Protein AF-0000000084927238 (afdb_homodimer)

Nearest PDB structures (foldseek):
  3ipf-assembly3_B  TM=9.335E-01  e=1.181E-04  Desulfitobacterium hafniense Y51
  3ipf-assembly2_A  TM=9.367E-01  e=1.817E-04  Desulfitobacterium hafniense Y51
  2ks0-assembly1_B  TM=7.710E-01  e=2.410E-03  Desulfitobacterium hafniense Y51
  5kec-assembly3_A  TM=3.522E-01  e=3.658E+00  Klebsiella pneumoniae
  5ked-assembly1_D  TM=3.692E-01  e=6.982E+00  Klebsiella pneumoniae

Sequence (182 aa):
MDERKNLKSKIHSVLIENREKITINGVDDVESFDENNIILIVNNELLIIKGFDLRINKINTETGEVFIEGQIYSLEYGESPKKGLFSRLFKMDERKNLKSKIHSVLIENREKITINGVDDVESFDENNIILIVNNELLIIKGFDLRINKINTETGEVFIEGQIYSLEYGESPKKGLFSRLFK

Solvent-accessible surface area (backbone atoms only — not comparable to full-atom values): 9635 Å² total; per-residue (Å²): 130,84,72,70,72,72,74,67,75,59,68,39,32,38,38,34,44,69,46,38,34,37,41,35,36,23,41,74,43,78,74,48,72,48,44,45,40,37,33,31,27,40,86,78,21,35,36,38,38,31,37,43,66,37,41,79,75,46,72,38,80,89,70,16,34,38,34,33,38,30,43,58,38,33,39,37,59,40,74,41,77,64,80,59,72,64,68,62,68,82,102,131,84,73,69,70,70,71,67,76,58,68,39,33,38,37,34,44,69,46,37,34,36,39,35,36,21,40,74,45,78,74,49,73,47,44,45,40,37,33,32,26,40,87,78,20,34,36,38,39,32,37,42,66,39,42,78,74,46,73,40,81,89,68,14,34,38,34,35,37,30,43,59,36,32,40,34,60,42,76,43,76,65,79,58,70,64,68,62,66,80,102

pLDDT: mean 84.02, std 20.61, range [34.38, 98.44]

Structure (mmCIF, N/CA/C/O backbone):
data_AF-0000000084927238-model_v1
#
loop_
_entity.id
_entity.type
_entity.pdbx_description
1 polymer 'YabP family protein'
#
loop_
_atom_site.group_PDB
_atom_site.id
_atom_site.type_symbol
_atom_site.label_atom_id
_atom_site.label_alt_id
_atom_site.label_comp_id
_atom_site.label_asym_id
_atom_site.label_entity_id
_atom_site.label_seq_id
_atom_site.pdbx_PDB_ins_code
_atom_site.Cartn_x
_atom_site.Cartn_y
_atom_site.Cartn_z
_atom_site.occupancy
_atom_site.B_iso_or_equiv
_atom_site.auth_seq_id
_atom_site.auth_comp_id
_atom_site.auth_asym_id
_atom_site.auth_atom_id
_atom_site.pdbx_PDB_model_num
ATOM 1 N N . MET A 1 1 ? 17.484 28.359 25.906 1 34.94 1 MET A N 1
ATOM 2 C CA . MET A 1 1 ? 16.859 27.047 26.078 1 34.94 1 MET A CA 1
ATOM 3 C C . MET A 1 1 ? 16.562 26.422 24.719 1 34.94 1 MET A C 1
ATOM 5 O O . MET A 1 1 ? 15.82 26.984 23.906 1 34.94 1 MET A O 1
ATOM 9 N N . ASP A 1 2 ? 17.609 25.891 24.031 1 37.03 2 ASP A N 1
ATOM 10 C CA . ASP A 1 2 ? 17.656 25.203 22.75 1 37.03 2 ASP A CA 1
ATOM 11 C C . ASP A 1 2 ? 16.594 24.109 22.672 1 37.03 2 ASP A C 1
ATOM 13 O O . ASP A 1 2 ? 16.688 23.109 23.375 1 37.03 2 ASP A O 1
ATOM 17 N N . GLU A 1 3 ? 15.297 24.422 22.797 1 34.38 3 GLU A N 1
ATOM 18 C CA . GLU A 1 3 ? 14.25 23.438 22.516 1 34.38 3 GLU A CA 1
ATOM 19 C C . GLU A 1 3 ? 14.547 22.656 21.25 1 34.38 3 GLU A C 1
ATOM 21 O O . GLU A 1 3 ? 14.375 23.156 20.141 1 34.38 3 GLU A O 1
ATOM 26 N N . ARG A 1 4 ? 15.719 22.094 21.094 1 39.66 4 ARG A N 1
ATOM 27 C CA . ARG A 1 4 ? 15.812 21.016 20.109 1 39.66 4 ARG A CA 1
ATOM 28 C C . ARG A 1 4 ? 14.578 20.125 20.141 1 39.66 4 ARG A C 1
ATOM 30 O O . ARG A 1 4 ? 14.445 19.281 21.016 1 39.66 4 ARG A O 1
ATOM 37 N N . LYS A 1 5 ? 13.328 20.75 19.953 1 40.16 5 LYS A N 1
ATOM 38 C CA . LYS A 1 5 ? 12.18 19.891 19.703 1 40.16 5 LYS A CA 1
ATOM 39 C C . LYS A 1 5 ? 12.609 18.594 19 1 40.16 5 LYS A C 1
ATOM 41 O O . LYS A 1 5 ? 13.109 18.625 17.875 1 40.16 5 LYS A O 1
ATOM 46 N N . ASN A 1 6 ? 13.18 17.734 19.562 1 45.03 6 ASN A N 1
ATOM 47 C CA . ASN A 1 6 ? 13.438 16.359 19.125 1 45.03 6 ASN A CA 1
ATOM 48 C C . ASN A 1 6 ? 12.328 15.852 18.219 1 45.03 6 ASN A C 1
ATOM 50 O O . ASN A 1 6 ? 11.273 15.422 18.703 1 45.03 6 ASN A O 1
ATOM 54 N N . LEU A 1 7 ? 12 16.531 17.234 1 47.69 7 LEU A N 1
ATOM 55 C CA . LEU A 1 7 ? 11.023 16.062 16.25 1 47.69 7 LEU A CA 1
ATOM 56 C C . LEU A 1 7 ? 11.172 14.562 16.016 1 47.69 7 LEU A C 1
ATOM 58 O O . LEU A 1 7 ? 12.148 14.109 15.414 1 47.69 7 LEU A O 1
ATOM 62 N N . LYS A 1 8 ? 10.867 13.82 16.984 1 53.81 8 LYS A N 1
ATOM 63 C CA . LYS A 1 8 ? 10.844 12.359 16.891 1 53.81 8 LYS A CA 1
ATOM 64 C C . LYS A 1 8 ? 10.195 11.906 15.594 1 53.81 8 LYS A C 1
ATOM 66 O O . LYS A 1 8 ? 9.047 12.258 15.305 1 53.81 8 LYS A O 1
ATOM 71 N N . SER A 1 9 ? 11.016 11.789 14.68 1 64.06 9 SER A N 1
ATOM 72 C CA . SER A 1 9 ? 10.516 11.25 13.43 1 64.06 9 SER A CA 1
ATOM 73 C C . SER A 1 9 ? 9.531 10.102 13.672 1 64.06 9 SER A C 1
ATOM 75 O O . SER A 1 9 ? 9.836 9.172 14.414 1 64.06 9 SER A O 1
ATOM 77 N N . LYS A 1 10 ? 8.227 10.398 13.57 1 76.56 10 LYS A N 1
ATOM 78 C CA . LYS A 1 10 ? 7.238 9.336 13.727 1 76.56 10 LYS A CA 1
ATOM 79 C C . LYS A 1 10 ? 7.562 8.141 12.828 1 76.56 10 LYS A C 1
ATOM 81 O O . LYS A 1 10 ? 8 8.32 11.688 1 76.56 10 LYS A O 1
ATOM 86 N N . ILE A 1 11 ? 7.508 7.023 13.562 1 87.06 11 ILE A N 1
ATOM 87 C CA . ILE A 1 11 ? 7.715 5.801 12.789 1 87.06 11 ILE A CA 1
ATOM 88 C C . ILE A 1 11 ? 6.57 5.613 11.797 1 87.06 11 ILE A C 1
ATOM 90 O O . ILE A 1 11 ? 5.398 5.652 12.18 1 87.06 11 ILE A O 1
ATOM 94 N N . HIS A 1 12 ? 6.863 5.555 10.516 1 94.62 12 HIS A N 1
ATOM 95 C CA . HIS A 1 12 ? 5.852 5.359 9.477 1 94.62 12 HIS A CA 1
ATOM 96 C C . HIS A 1 12 ? 5.652 3.877 9.18 1 94.62 12 HIS A C 1
ATOM 98 O O . HIS A 1 12 ? 6.621 3.146 8.969 1 94.62 12 HIS A O 1
ATOM 104 N N . SER A 1 13 ? 4.465 3.537 9.234 1 97 13 SER A N 1
ATOM 105 C CA . SER A 1 13 ? 4.086 2.182 8.852 1 97 13 SER A CA 1
ATOM 106 C C . SER A 1 13 ? 2.652 2.131 8.336 1 97 13 SER A C 1
ATOM 108 O O . SER A 1 13 ? 1.821 2.959 8.711 1 97 13 SER A O 1
ATOM 110 N N . VAL A 1 14 ? 2.404 1.216 7.457 1 97.88 14 VAL A N 1
ATOM 111 C CA . VAL A 1 14 ? 1.07 0.976 6.914 1 97.88 14 VAL A CA 1
ATOM 112 C C . VAL A 1 14 ? 0.709 -0.5 7.062 1 97.88 14 VAL A C 1
ATOM 114 O O . VAL A 1 14 ? 1.505 -1.378 6.719 1 97.88 14 VAL A O 1
ATOM 117 N N . LEU A 1 15 ? -0.441 -0.741 7.578 1 98.31 15 LEU A N 1
ATOM 118 C CA . LEU A 1 15 ? -0.967 -2.1 7.652 1 98.31 15 LEU A CA 1
ATOM 119 C C . LEU A 1 15 ? -2.297 -2.209 6.914 1 98.31 15 LEU A C 1
ATOM 121 O O . LEU A 1 15 ? -3.254 -1.505 7.242 1 98.31 15 LEU A O 1
ATOM 125 N N . ILE A 1 16 ? -2.332 -3.02 5.934 1 98.06 16 ILE A N 1
ATOM 126 C CA . ILE A 1 16 ? -3.568 -3.334 5.223 1 98.06 16 ILE A CA 1
ATOM 127 C C . ILE A 1 16 ? -4.031 -4.738 5.594 1 98.06 16 ILE A C 1
ATOM 129 O O . ILE A 1 16 ? -3.254 -5.695 5.531 1 98.06 16 ILE A O 1
ATOM 133 N N . GLU A 1 17 ? -5.281 -4.809 5.996 1 97.06 17 GLU A N 1
ATOM 134 C CA . GLU A 1 17 ? -5.859 -6.105 6.344 1 97.06 17 GLU A CA 1
ATOM 135 C C . GLU A 1 17 ? -7.043 -6.441 5.441 1 97.06 17 GLU A C 1
ATOM 137 O O . GLU A 1 17 ? -8.07 -5.766 5.48 1 97.06 17 GLU A O 1
ATOM 142 N N . ASN A 1 18 ? -6.945 -7.492 4.672 1 94.12 18 ASN A N 1
ATOM 143 C CA . ASN A 1 18 ? -7.953 -8.086 3.803 1 94.12 18 ASN A CA 1
ATOM 144 C C . ASN A 1 18 ? -8.492 -7.074 2.797 1 94.12 18 ASN A C 1
ATOM 146 O O . ASN A 1 18 ? -9.648 -7.172 2.371 1 94.12 18 ASN A O 1
ATOM 150 N N . ARG A 1 19 ? -7.781 -6.008 2.58 1 95.5 19 ARG A N 1
ATOM 151 C CA . ARG A 1 19 ? -8.156 -4.934 1.668 1 95.5 19 ARG A CA 1
ATOM 152 C C . ARG A 1 19 ? -9.375 -4.18 2.186 1 95.5 19 ARG A C 1
ATOM 154 O O . ARG A 1 19 ? -10.086 -3.529 1.413 1 95.5 19 ARG A O 1
ATOM 161 N N . GLU A 1 20 ? -9.648 -4.309 3.477 1 96.75 20 GLU A N 1
ATOM 162 C CA . GLU A 1 20 ? -10.852 -3.701 4.031 1 96.75 20 GLU A CA 1
ATOM 163 C C . GLU A 1 20 ? -10.508 -2.678 5.109 1 96.75 20 GLU A C 1
ATOM 165 O O . GLU A 1 20 ? -11.352 -1.86 5.488 1 96.75 20 GLU A O 1
ATOM 170 N N . LYS A 1 21 ? -9.375 -2.854 5.605 1 97.81 21 LYS A N 1
ATOM 171 C CA . LYS A 1 21 ? -8.906 -1.962 6.66 1 97.81 21 LYS A CA 1
ATOM 172 C C . LYS A 1 21 ? -7.465 -1.528 6.41 1 97.81 21 LYS A C 1
ATOM 174 O O . LYS A 1 21 ? -6.629 -2.338 6 1 97.81 21 LYS A O 1
ATOM 179 N N . ILE A 1 22 ? -7.184 -0.305 6.656 1 98.06 22 ILE A N 1
ATOM 180 C CA . ILE A 1 22 ? -5.809 0.172 6.586 1 98.06 22 ILE A CA 1
ATOM 181 C C . ILE A 1 22 ? -5.492 1.022 7.816 1 98.06 22 ILE A C 1
ATOM 183 O O . ILE A 1 22 ? -6.309 1.853 8.227 1 98.06 22 ILE A O 1
ATOM 187 N N . THR A 1 23 ? -4.441 0.704 8.484 1 97.88 23 THR A N 1
ATOM 188 C CA . THR A 1 23 ? -3.916 1.469 9.609 1 97.88 23 THR A CA 1
ATOM 189 C C . THR A 1 23 ? -2.607 2.156 9.227 1 97.88 23 THR A C 1
ATOM 191 O O . THR A 1 23 ? -1.667 1.504 8.766 1 97.88 23 THR A O 1
ATOM 194 N N . ILE A 1 24 ? -2.516 3.426 9.398 1 97.44 24 ILE A N 1
ATOM 195 C CA . ILE A 1 24 ? -1.32 4.18 9.031 1 97.44 24 ILE A CA 1
ATOM 196 C C . I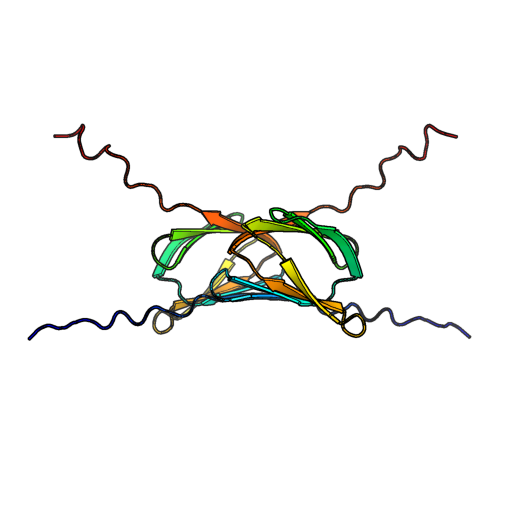LE A 1 24 ? -0.781 4.914 10.258 1 97.44 24 ILE A C 1
ATOM 198 O O . ILE A 1 24 ? -1.522 5.621 10.945 1 97.44 24 ILE A O 1
ATOM 202 N N . ASN A 1 25 ? 0.463 4.66 10.539 1 95.94 25 ASN A N 1
ATOM 203 C CA . ASN A 1 25 ? 1.155 5.383 11.602 1 95.94 25 ASN A CA 1
ATOM 204 C C . ASN A 1 25 ? 2.035 6.496 11.039 1 95.94 25 ASN A C 1
ATOM 206 O O . ASN A 1 25 ? 2.482 6.422 9.891 1 95.94 25 ASN A O 1
ATOM 210 N N . GLY A 1 26 ? 2.254 7.543 11.891 1 94.12 26 GLY A N 1
ATOM 211 C CA . GLY A 1 26 ? 3.172 8.602 11.516 1 94.12 26 GLY A CA 1
ATOM 212 C C . GLY A 1 26 ? 2.516 9.695 10.688 1 94.12 26 GLY A C 1
ATOM 213 O O . GLY A 1 26 ? 3.195 10.422 9.961 1 94.12 26 GLY A O 1
ATOM 214 N N . VAL A 1 27 ? 1.192 9.766 10.742 1 95.38 27 VAL A N 1
ATOM 215 C CA . VAL A 1 27 ? 0.46 10.75 9.953 1 95.38 27 VAL A CA 1
ATOM 216 C C . VAL A 1 27 ? 0.582 12.125 10.609 1 95.38 27 VAL A C 1
ATOM 218 O O . VAL A 1 27 ? 0.37 12.266 11.82 1 95.38 27 VAL A O 1
ATOM 221 N N . ASP A 1 28 ? 0.915 13.062 9.805 1 93.44 28 ASP A N 1
ATOM 222 C CA . ASP A 1 28 ? 1.008 14.445 10.266 1 93.44 28 ASP A CA 1
ATOM 223 C C . ASP A 1 28 ? -0.343 15.148 10.164 1 93.44 28 ASP A C 1
ATOM 225 O O . ASP A 1 28 ? -0.715 15.922 11.055 1 93.44 28 ASP A O 1
ATOM 229 N N . ASP A 1 29 ? -0.99 14.867 9.008 1 93.88 29 ASP A N 1
ATOM 230 C CA . ASP A 1 29 ? -2.242 15.578 8.758 1 93.88 29 ASP A CA 1
ATOM 231 C C . ASP A 1 29 ? -3.082 14.859 7.707 1 93.88 29 ASP A C 1
ATOM 233 O O . ASP A 1 29 ? -2.572 14.016 6.965 1 93.88 29 ASP A O 1
ATOM 237 N N . VAL A 1 30 ? -4.352 15.172 7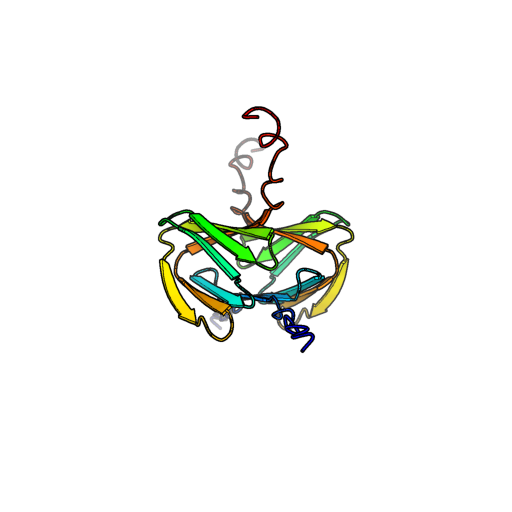.773 1 96.31 30 VAL A N 1
ATOM 238 C CA . VAL A 1 30 ? -5.25 14.719 6.719 1 96.31 30 VAL A CA 1
ATOM 239 C C . VAL A 1 30 ? -5.492 15.844 5.719 1 96.31 30 VAL A C 1
ATOM 241 O O . VAL A 1 30 ? -6.109 16.859 6.059 1 96.31 30 VAL A O 1
ATOM 244 N N . GLU A 1 31 ? -5.008 15.703 4.539 1 94.88 31 GLU A N 1
ATOM 245 C CA . GLU A 1 31 ? -5.129 16.75 3.525 1 94.88 31 GLU A CA 1
ATOM 246 C C . GLU A 1 31 ? -6.539 16.781 2.941 1 94.88 31 GLU A C 1
ATOM 248 O O . GLU A 1 31 ? -7.125 17.859 2.799 1 94.88 31 GLU A O 1
ATOM 253 N N . SER A 1 32 ? -7.059 15.68 2.5 1 96.62 32 SER A N 1
ATOM 254 C CA . SER A 1 32 ? -8.398 15.586 1.925 1 96.62 32 SER A CA 1
ATOM 255 C C . SER A 1 32 ? -8.906 14.148 1.939 1 96.62 32 SER A C 1
ATOM 257 O O . SER A 1 32 ? -8.117 13.203 1.974 1 96.62 32 SER A O 1
ATOM 259 N N . PHE A 1 33 ? -10.281 14.008 2.045 1 97.56 33 PHE A N 1
ATOM 260 C CA . PHE A 1 33 ? -10.82 12.656 1.967 1 97.56 33 PHE A CA 1
ATOM 261 C C . PHE A 1 33 ? -12.25 12.672 1.439 1 97.56 33 PHE A C 1
ATOM 263 O O . PHE A 1 33 ? -12.992 13.625 1.678 1 97.56 33 PHE A O 1
ATOM 270 N N . ASP A 1 34 ? -12.477 11.664 0.607 1 97.88 34 ASP A N 1
ATOM 271 C CA . ASP A 1 34 ? -13.82 11.289 0.19 1 97.88 34 ASP A CA 1
ATOM 272 C C . ASP A 1 34 ? -13.969 9.773 0.11 1 97.88 34 ASP A C 1
ATOM 274 O O . ASP A 1 34 ? -13.094 9.031 0.575 1 97.88 34 ASP A O 1
ATOM 278 N N . GLU A 1 35 ? -15.055 9.359 -0.409 1 97.88 35 GLU A N 1
ATOM 279 C CA . GLU A 1 35 ? -15.352 7.934 -0.344 1 97.88 35 GLU A CA 1
ATOM 280 C C . GLU A 1 35 ? -14.492 7.148 -1.331 1 97.88 35 GLU A C 1
ATOM 282 O O . GLU A 1 35 ? -14.453 5.918 -1.285 1 97.88 35 GLU A O 1
ATOM 287 N N . ASN A 1 36 ? -13.719 7.785 -2.201 1 98.44 36 ASN A N 1
ATOM 288 C CA . ASN A 1 36 ? -12.922 7.078 -3.201 1 98.44 36 ASN A CA 1
ATOM 289 C C . ASN A 1 36 ? -11.438 7.422 -3.082 1 98.44 36 ASN A C 1
ATOM 291 O O . ASN A 1 36 ? -10.594 6.723 -3.637 1 98.44 36 ASN A O 1
ATOM 295 N N . ASN A 1 37 ? -11.141 8.523 -2.326 1 98.12 37 ASN A N 1
ATOM 296 C CA . ASN A 1 37 ? -9.773 9.008 -2.215 1 98.12 37 ASN A CA 1
ATOM 297 C C . ASN A 1 37 ? -9.492 9.594 -0.833 1 98.12 37 ASN A C 1
ATOM 299 O O . ASN A 1 37 ? -10.234 10.453 -0.359 1 98.12 37 ASN A O 1
ATOM 303 N N . ILE A 1 38 ? -8.438 9.164 -0.183 1 98.31 38 ILE A N 1
ATOM 304 C CA . ILE A 1 38 ? -7.93 9.789 1.031 1 98.31 38 ILE A CA 1
ATOM 305 C C . ILE A 1 38 ? -6.48 10.219 0.821 1 98.31 38 ILE A C 1
ATOM 307 O O . ILE A 1 38 ? -5.652 9.438 0.354 1 98.31 38 ILE A O 1
ATOM 311 N N . ILE A 1 39 ? -6.176 11.469 1.114 1 97.81 39 ILE A N 1
ATOM 312 C CA . ILE A 1 39 ? -4.832 12.016 0.984 1 97.81 39 ILE A CA 1
ATOM 313 C C . ILE A 1 39 ? -4.312 12.438 2.355 1 97.81 39 ILE A C 1
ATOM 315 O O . ILE A 1 39 ? -4.906 13.297 3.016 1 97.81 39 ILE A O 1
ATOM 319 N N . LEU A 1 40 ? -3.215 11.844 2.752 1 97.38 40 LEU A N 1
ATOM 320 C CA . LEU A 1 40 ? -2.588 12.117 4.039 1 97.38 40 LEU A CA 1
ATOM 321 C C . LEU A 1 40 ? -1.216 12.758 3.854 1 97.38 40 LEU A C 1
ATOM 323 O O . LEU A 1 40 ? -0.611 12.633 2.785 1 97.38 40 LEU A O 1
ATOM 327 N N . ILE A 1 41 ? -0.845 13.422 4.871 1 94.88 41 ILE A N 1
ATOM 328 C CA . ILE A 1 41 ? 0.525 13.922 4.934 1 94.88 41 ILE A CA 1
ATOM 329 C C . ILE A 1 41 ? 1.331 13.094 5.934 1 94.88 41 ILE A C 1
ATOM 331 O O . ILE A 1 41 ? 0.964 12.992 7.105 1 94.88 41 ILE A O 1
ATOM 335 N N . VAL A 1 42 ? 2.346 12.469 5.441 1 93.25 42 VAL A N 1
ATOM 336 C CA . VAL A 1 42 ? 3.256 11.656 6.242 1 93.25 42 VAL A CA 1
ATOM 337 C C . VAL A 1 42 ? 4.695 12.094 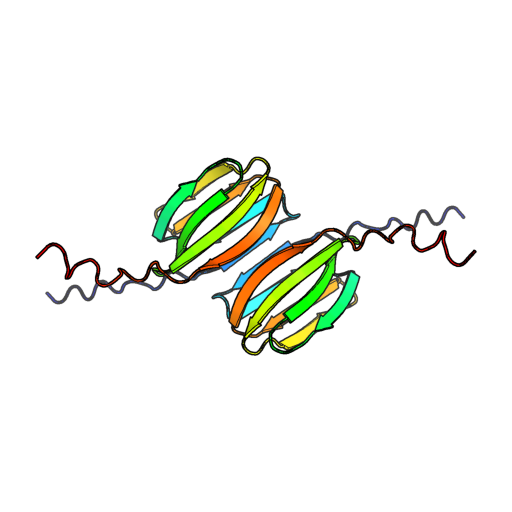5.984 1 93.25 42 VAL A C 1
ATOM 339 O O . VAL A 1 42 ? 5.176 12.039 4.852 1 93.25 42 VAL A O 1
ATOM 342 N N . ASN A 1 43 ? 5.359 12.484 7.086 1 89 43 ASN A N 1
ATOM 343 C CA . ASN A 1 43 ? 6.73 12.969 6.957 1 89 43 ASN A CA 1
ATOM 344 C C . ASN A 1 43 ? 6.852 14.023 5.863 1 89 43 ASN A C 1
ATOM 346 O O . ASN A 1 43 ? 7.75 13.953 5.023 1 89 43 ASN A O 1
ATOM 350 N N . ASN A 1 44 ? 5.887 14.805 5.773 1 86.25 44 ASN A N 1
ATOM 351 C CA . ASN A 1 44 ? 5.836 15.969 4.898 1 86.25 44 ASN A CA 1
ATOM 352 C C . ASN A 1 44 ? 5.605 15.57 3.443 1 86.25 44 ASN A C 1
ATOM 354 O O . ASN A 1 44 ? 5.848 16.359 2.529 1 86.25 44 ASN A O 1
ATOM 358 N N . GLU A 1 45 ? 5.328 14.453 3.18 1 89.94 45 GLU A N 1
ATOM 359 C CA . GLU A 1 45 ? 4.992 13.961 1.848 1 89.94 45 GLU A CA 1
ATOM 360 C C . GLU A 1 45 ? 3.547 13.469 1.789 1 89.94 45 GLU A C 1
ATOM 362 O O . GLU A 1 45 ? 2.93 13.211 2.824 1 89.94 45 GLU A O 1
ATOM 367 N N . LEU A 1 46 ? 3.029 13.328 0.538 1 96.06 46 LEU A N 1
ATOM 368 C CA . LEU A 1 46 ? 1.648 12.891 0.376 1 96.06 46 LEU A CA 1
ATOM 369 C C . LEU A 1 46 ? 1.564 11.367 0.339 1 96.06 46 LEU A C 1
ATOM 371 O O . LEU A 1 46 ? 2.428 10.711 -0.244 1 96.06 46 LEU A O 1
ATOM 375 N N . LEU A 1 47 ? 0.626 10.875 0.964 1 97.12 47 LEU A N 1
ATOM 376 C CA . LEU A 1 47 ? 0.197 9.492 0.838 1 97.12 47 LEU A CA 1
ATOM 377 C C . LEU A 1 47 ? -1.248 9.406 0.357 1 97.12 47 LEU A C 1
ATOM 379 O O . LEU A 1 47 ? -2.152 9.938 1.005 1 97.12 47 LEU A O 1
ATOM 383 N N . ILE A 1 48 ? -1.451 8.703 -0.789 1 98.12 48 ILE A N 1
ATOM 384 C CA . ILE A 1 48 ? -2.764 8.656 -1.423 1 98.12 48 ILE A CA 1
ATOM 385 C C . ILE A 1 48 ? -3.332 7.242 -1.334 1 98.12 48 ILE A C 1
ATOM 387 O O . ILE A 1 48 ? -2.695 6.281 -1.773 1 98.12 48 ILE A O 1
ATOM 391 N N . ILE A 1 49 ? -4.5 7.133 -0.759 1 98.38 49 ILE A N 1
ATOM 392 C CA . ILE A 1 49 ? -5.219 5.863 -0.687 1 98.38 49 ILE A CA 1
ATOM 393 C C . ILE A 1 49 ? -6.465 5.926 -1.566 1 98.38 49 ILE A C 1
ATOM 395 O O . ILE A 1 49 ? -7.277 6.844 -1.437 1 98.38 49 ILE A O 1
ATOM 399 N N . LYS A 1 50 ? -6.602 5.012 -2.455 1 98.12 50 LYS A N 1
ATOM 400 C CA . LYS A 1 50 ? -7.77 4.938 -3.33 1 98.12 50 LYS A CA 1
ATOM 401 C C . LYS A 1 50 ? -8.578 3.674 -3.059 1 98.12 50 LYS A C 1
ATOM 403 O O . LYS A 1 50 ? -8.016 2.619 -2.762 1 98.12 50 LYS A O 1
ATOM 408 N N . GLY A 1 51 ? -9.898 3.865 -3.209 1 97.88 51 GLY A N 1
ATOM 409 C CA . GLY A 1 51 ? -10.781 2.732 -2.971 1 97.88 51 GLY A CA 1
ATOM 410 C C . GLY A 1 51 ? -12.25 3.08 -3.102 1 97.88 51 GLY A C 1
ATOM 411 O O . GLY A 1 51 ? -12.617 3.961 -3.885 1 97.88 51 GLY A O 1
ATOM 412 N N . PHE A 1 52 ? -12.961 2.227 -2.482 1 97.81 52 PHE A N 1
ATOM 413 C CA . PHE A 1 52 ? -14.414 2.389 -2.494 1 97.81 52 PHE A CA 1
ATOM 414 C C . PHE A 1 52 ? -14.961 2.418 -1.075 1 97.81 52 PHE A C 1
ATOM 416 O O . PHE A 1 52 ? -14.57 1.608 -0.233 1 97.81 52 PHE A O 1
ATOM 423 N N . ASP A 1 53 ? -15.867 3.426 -0.876 1 98.19 53 ASP A N 1
ATOM 424 C CA . ASP A 1 53 ? -16.531 3.588 0.411 1 98.19 53 ASP A CA 1
ATOM 425 C C . ASP A 1 53 ? -15.523 3.748 1.54 1 98.19 53 ASP A C 1
ATOM 427 O O . ASP A 1 53 ? -15.648 3.115 2.592 1 98.19 53 ASP A O 1
ATOM 431 N N . LEU A 1 54 ? -14.523 4.488 1.264 1 98.06 54 LEU A N 1
ATOM 432 C CA . LEU A 1 54 ? -13.484 4.738 2.258 1 98.06 54 LEU A CA 1
ATOM 433 C C . LEU A 1 54 ? -13.992 5.68 3.346 1 98.06 54 LEU A C 1
ATOM 435 O O . LEU A 1 54 ? -14.695 6.648 3.057 1 98.06 54 LEU A O 1
ATOM 439 N N . ARG A 1 55 ? -13.625 5.332 4.582 1 97.88 55 ARG A N 1
ATOM 440 C CA . ARG A 1 55 ? -13.984 6.164 5.727 1 97.88 55 ARG A CA 1
ATOM 441 C C . ARG A 1 55 ? -12.906 6.113 6.805 1 97.88 55 ARG A C 1
ATOM 443 O O . ARG A 1 55 ? -12.398 5.039 7.133 1 97.88 55 ARG A O 1
ATOM 450 N N . ILE A 1 56 ? -12.656 7.262 7.262 1 97.69 56 ILE A N 1
ATOM 451 C CA . ILE A 1 56 ? -11.758 7.316 8.406 1 97.69 56 ILE A CA 1
ATOM 452 C C . ILE A 1 56 ? -12.539 7.016 9.688 1 97.69 56 ILE A C 1
ATOM 454 O O . ILE A 1 56 ? -13.469 7.746 10.047 1 97.69 56 ILE A O 1
ATOM 458 N N . ASN A 1 57 ? -12.141 6.012 10.32 1 95.94 57 ASN A N 1
ATOM 459 C CA . ASN A 1 57 ? -12.875 5.57 11.5 1 95.94 57 ASN A CA 1
ATOM 460 C C . ASN A 1 57 ? -12.32 6.199 12.773 1 95.94 57 ASN A C 1
ATOM 462 O O . ASN A 1 57 ? -13.055 6.422 13.734 1 95.94 57 ASN A O 1
ATOM 466 N N . LYS A 1 58 ? -11.055 6.23 12.852 1 93.75 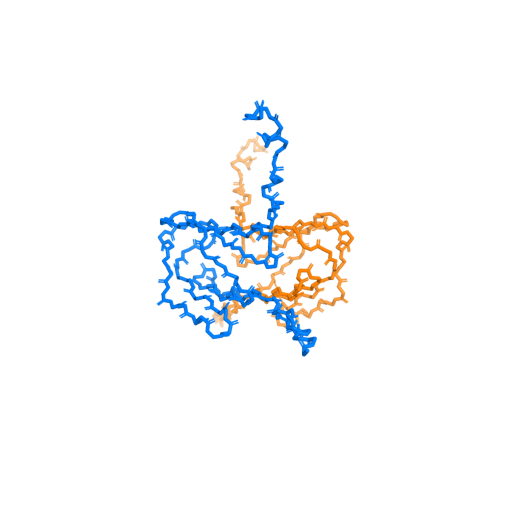58 LYS A N 1
ATOM 467 C CA . LYS A 1 58 ? -10.398 6.723 14.062 1 93.75 58 LYS A CA 1
ATOM 468 C C . LYS A 1 58 ? -9.094 7.43 13.727 1 93.75 58 LYS A C 1
ATOM 470 O O . LYS A 1 58 ? -8.359 7.004 12.828 1 93.75 58 LYS A O 1
ATOM 475 N N . ILE A 1 59 ? -8.914 8.484 14.414 1 91.94 59 ILE A N 1
ATOM 476 C CA . ILE A 1 59 ? -7.645 9.203 14.328 1 91.94 59 ILE A CA 1
ATOM 477 C C . ILE A 1 59 ? -7.062 9.391 15.719 1 91.94 59 ILE A C 1
ATOM 479 O O . ILE A 1 59 ? -7.75 9.859 16.625 1 91.94 59 ILE A O 1
ATOM 483 N N . ASN A 1 60 ? -5.938 8.938 15.953 1 91.56 60 ASN A N 1
ATOM 484 C CA . ASN A 1 60 ? -5.195 9.211 17.188 1 91.56 60 ASN A CA 1
ATOM 485 C C . ASN A 1 60 ? -4.152 10.297 16.969 1 91.56 60 ASN A C 1
ATOM 487 O O . ASN A 1 60 ? -3.088 10.047 16.406 1 91.56 60 ASN A O 1
ATOM 491 N N . THR A 1 61 ? -4.426 11.391 17.469 1 85.25 61 THR A N 1
ATOM 492 C CA . THR A 1 61 ? -3.578 12.547 17.188 1 85.25 61 THR A CA 1
ATOM 493 C C . THR A 1 61 ? -2.277 12.461 17.969 1 85.25 61 THR A C 1
ATOM 495 O O . THR A 1 61 ? -1.269 13.055 17.578 1 85.25 61 THR A O 1
ATOM 498 N N . GLU A 1 62 ? -2.316 11.703 19.109 1 82.5 62 GLU A N 1
ATOM 499 C CA . GLU A 1 62 ? -1.121 11.578 19.938 1 82.5 62 GLU A CA 1
ATOM 500 C C . GLU A 1 62 ? -0.041 10.766 19.234 1 82.5 62 GLU A C 1
ATOM 502 O O . GLU A 1 62 ? 1.122 11.172 19.188 1 82.5 62 GLU A O 1
ATOM 507 N N . THR A 1 63 ? -0.36 9.75 18.562 1 81.62 63 THR A N 1
ATOM 508 C CA . THR A 1 63 ? 0.597 8.867 17.906 1 81.62 63 THR A CA 1
ATOM 509 C C . THR A 1 63 ? 0.608 9.109 16.391 1 81.62 63 THR A C 1
ATOM 511 O O . THR A 1 63 ? 1.501 8.641 15.688 1 81.62 63 THR A O 1
ATOM 514 N N . GLY A 1 64 ? -0.34 9.812 15.93 1 91.75 64 GLY A N 1
ATOM 515 C CA . GLY A 1 64 ? -0.48 10.008 14.5 1 91.75 64 GLY A CA 1
ATOM 516 C C . GLY A 1 64 ? -1.042 8.797 13.781 1 91.75 64 GLY A C 1
ATOM 517 O O . GLY A 1 64 ? -0.722 8.555 12.617 1 91.75 64 GLY A O 1
ATOM 518 N N . GLU A 1 65 ? -1.758 7.98 14.453 1 95.06 65 GLU A N 1
ATOM 519 C CA . GLU A 1 65 ? -2.344 6.785 13.852 1 95.06 65 GLU A CA 1
ATOM 520 C C . GLU A 1 65 ? -3.711 7.086 13.25 1 95.06 65 GLU A C 1
ATOM 522 O O . GLU A 1 65 ? -4.531 7.773 13.859 1 95.06 65 GLU A O 1
ATOM 527 N N . VAL A 1 66 ? -3.973 6.648 12.055 1 97.38 66 VAL A N 1
ATOM 528 C CA . VAL A 1 66 ? -5.25 6.789 11.359 1 97.38 66 VAL A CA 1
ATOM 529 C C . VAL A 1 66 ? -5.77 5.41 10.945 1 97.38 66 VAL A C 1
ATOM 531 O O . VAL A 1 66 ? -5.039 4.621 10.344 1 97.38 66 VAL A O 1
ATOM 534 N N . PHE A 1 67 ? -7.012 5.129 11.305 1 98.12 67 PHE A N 1
ATOM 535 C CA . PHE A 1 67 ? -7.68 3.889 10.914 1 98.12 67 PHE A CA 1
ATOM 536 C C . PHE A 1 67 ? -8.711 4.145 9.828 1 98.12 67 PHE A C 1
ATOM 538 O O . PHE A 1 67 ? -9.633 4.945 10.016 1 98.12 67 PHE A O 1
ATOM 545 N N . ILE A 1 68 ? -8.586 3.482 8.727 1 98.31 68 ILE A N 1
ATOM 546 C CA . ILE A 1 68 ? -9.469 3.674 7.586 1 98.31 68 ILE A CA 1
ATOM 547 C C . ILE A 1 68 ? -10.156 2.354 7.234 1 98.31 68 ILE A C 1
ATOM 549 O O . ILE A 1 68 ? -9.516 1.297 7.238 1 98.31 68 ILE A O 1
ATOM 553 N N . GLU A 1 69 ? -11.438 2.475 6.949 1 98.19 69 GLU A N 1
ATOM 554 C CA . GLU A 1 69 ? -12.203 1.313 6.512 1 98.19 69 GLU A CA 1
ATOM 555 C C . GLU A 1 69 ? -12.797 1.534 5.125 1 98.19 69 GLU A C 1
ATOM 557 O O . GLU A 1 69 ? -13.086 2.668 4.742 1 98.19 69 GLU A O 1
ATOM 562 N N . GLY A 1 70 ? -13 0.467 4.332 1 97.81 70 GLY A N 1
ATOM 563 C CA . GLY A 1 70 ? -13.492 0.441 2.965 1 97.81 70 GLY A CA 1
ATOM 564 C C . GLY A 1 70 ? -12.773 -0.562 2.088 1 97.81 70 GLY A C 1
ATOM 565 O O . GLY A 1 70 ? -11.992 -1.379 2.584 1 97.81 70 GLY A O 1
ATOM 566 N N . GLN A 1 71 ? -13.094 -0.606 0.872 1 97.38 71 GLN A N 1
ATOM 567 C CA . GLN A 1 71 ? -12.352 -1.446 -0.064 1 97.38 71 GLN A CA 1
ATOM 568 C C . GLN A 1 71 ? -11.141 -0.708 -0.629 1 97.38 71 GLN A C 1
ATOM 570 O O . GLN A 1 71 ? -11.289 0.283 -1.348 1 97.38 71 GLN A O 1
ATOM 575 N N . ILE A 1 72 ? -9.961 -1.206 -0.344 1 97.62 72 ILE A N 1
ATOM 576 C CA . ILE A 1 72 ? -8.727 -0.524 -0.721 1 97.62 72 ILE A CA 1
ATOM 577 C C . ILE A 1 72 ? -8.273 -1 -2.1 1 97.62 72 ILE A C 1
ATOM 579 O O . ILE A 1 72 ? -8.172 -2.205 -2.346 1 97.62 72 ILE A O 1
ATOM 583 N N . TYR A 1 73 ? -7.977 -0.028 -2.979 1 97.31 73 TYR A N 1
ATOM 584 C CA . TYR A 1 73 ? -7.52 -0.379 -4.316 1 97.31 73 TYR A CA 1
ATOM 585 C C . TYR A 1 73 ? -6.035 -0.079 -4.48 1 97.31 73 TYR A C 1
ATOM 587 O O . TYR A 1 73 ? -5.309 -0.836 -5.133 1 97.31 73 TYR A O 1
ATOM 595 N N . SER A 1 74 ? -5.625 1.016 -3.84 1 97.81 74 SER A N 1
ATOM 596 C CA . SER A 1 74 ? -4.219 1.353 -4.055 1 97.81 74 SER A CA 1
ATOM 597 C C . SER A 1 74 ? -3.711 2.309 -2.98 1 97.81 74 SER A C 1
ATOM 599 O O . SER A 1 74 ? -4.5 2.971 -2.307 1 97.81 74 SER A O 1
ATOM 601 N N . LEU A 1 75 ? -2.463 2.311 -2.799 1 98.06 75 LEU A N 1
ATOM 602 C CA . LEU A 1 75 ? -1.671 3.219 -1.977 1 98.06 75 LEU A CA 1
ATOM 603 C C . LEU A 1 75 ? -0.492 3.779 -2.766 1 98.06 75 LEU A C 1
ATOM 605 O O . LEU A 1 75 ? 0.236 3.029 -3.418 1 98.06 75 LEU A O 1
ATOM 609 N N . GLU A 1 76 ? -0.346 5.105 -2.703 1 97.88 76 GLU A N 1
ATOM 610 C CA . GLU A 1 76 ? 0.743 5.727 -3.451 1 97.88 76 GLU A CA 1
ATOM 611 C C . GLU A 1 76 ? 1.395 6.848 -2.65 1 97.88 76 GLU A C 1
ATOM 613 O O . GLU A 1 76 ? 0.703 7.715 -2.113 1 97.88 76 GLU A O 1
ATOM 618 N N . TYR A 1 77 ? 2.686 6.684 -2.596 1 96.56 77 TYR A N 1
ATOM 619 C CA . TYR A 1 77 ? 3.428 7.797 -2.014 1 96.56 77 TYR A CA 1
ATOM 620 C C . TYR A 1 77 ? 3.701 8.875 -3.055 1 96.56 77 TYR A C 1
ATOM 622 O O . TYR A 1 77 ? 4.207 8.586 -4.141 1 96.56 77 TYR A O 1
ATOM 630 N N . GLY A 1 78 ? 3.248 10.023 -2.779 1 87.94 78 GLY A N 1
ATOM 631 C CA . GLY A 1 78 ? 3.404 11.125 -3.715 1 87.94 78 GLY A CA 1
ATOM 632 C C . GLY A 1 78 ? 4.406 12.164 -3.25 1 87.94 78 GLY A C 1
ATOM 633 O O . GLY A 1 78 ? 4.832 12.156 -2.092 1 87.94 78 GLY A O 1
ATOM 634 N N . GLU A 1 79 ? 4.984 12.766 -4.348 1 76.06 79 GLU A N 1
ATOM 635 C CA . GLU A 1 79 ? 5.898 13.859 -4.02 1 76.06 79 GLU A CA 1
ATOM 636 C C . GLU A 1 79 ? 5.145 15.047 -3.428 1 76.06 79 GLU A C 1
ATOM 638 O O . GLU A 1 79 ? 3.963 15.242 -3.713 1 76.06 79 GLU A O 1
ATOM 643 N N . SER A 1 80 ? 5.723 15.43 -2.336 1 63.5 80 SER A N 1
ATOM 644 C CA . SER A 1 80 ? 5.168 16.656 -1.757 1 63.5 80 SER A CA 1
ATOM 645 C C . SER A 1 80 ? 4.957 17.719 -2.822 1 63.5 80 SER A C 1
ATOM 647 O O . SER A 1 80 ? 5.727 17.812 -3.777 1 63.5 80 SER A O 1
ATOM 649 N N . PRO A 1 81 ? 3.617 18.203 -2.893 1 53.03 81 PRO A N 1
ATOM 650 C CA . PRO A 1 81 ? 3.469 19.328 -3.818 1 53.03 81 PRO A CA 1
ATOM 651 C C . PRO A 1 81 ? 4.625 20.328 -3.73 1 53.03 81 PRO A C 1
ATOM 653 O O . PRO A 1 81 ? 5.07 20.656 -2.631 1 53.03 81 PRO A O 1
ATOM 656 N N . LYS A 1 82 ? 5.652 20.062 -4.602 1 49.44 82 LYS A N 1
ATOM 657 C CA . LYS A 1 82 ? 6.652 21.125 -4.613 1 49.44 82 LYS A CA 1
ATOM 658 C C . LYS A 1 82 ? 6 22.5 -4.434 1 49.44 82 LYS A C 1
ATOM 660 O O . LYS A 1 82 ? 4.965 22.781 -5.043 1 49.44 82 LYS A O 1
ATOM 665 N N . LYS A 1 83 ? 6.02 22.969 -3.219 1 50.28 83 LYS A N 1
ATOM 666 C CA . LYS A 1 83 ? 5.691 24.391 -3.195 1 50.28 83 LYS A CA 1
ATOM 667 C C . LYS A 1 83 ? 6.188 25.094 -4.457 1 50.28 83 LYS A C 1
ATOM 669 O O . LYS A 1 83 ? 7.391 25.125 -4.719 1 50.28 83 LYS A O 1
ATOM 674 N N . GLY A 1 84 ? 5.641 24.75 -5.594 1 47.19 84 GLY A N 1
ATOM 675 C CA . GLY A 1 84 ? 5.961 25.516 -6.789 1 47.19 84 GLY A CA 1
ATOM 676 C C . GLY A 1 84 ? 6.371 26.953 -6.496 1 47.19 84 GLY A C 1
ATOM 677 O O . GLY A 1 84 ? 6.102 27.469 -5.41 1 47.19 84 GLY A O 1
ATOM 678 N N . LEU A 1 85 ? 7.414 27.391 -7.293 1 50.22 85 LEU A N 1
ATOM 679 C CA . LEU A 1 85 ? 7.918 28.75 -7.5 1 50.22 85 LEU A CA 1
ATOM 680 C C . LEU A 1 85 ? 6.77 29.75 -7.625 1 50.22 85 LEU A C 1
ATOM 682 O O . LEU A 1 85 ? 6.969 30.875 -8.07 1 50.22 85 LEU A O 1
ATOM 686 N N . PHE A 1 86 ? 5.621 29.266 -7.387 1 46.31 86 PHE A N 1
ATOM 687 C CA . PHE A 1 86 ? 4.633 30.312 -7.617 1 46.31 86 PHE A CA 1
ATOM 688 C C . PHE A 1 86 ? 4.82 31.453 -6.633 1 46.31 86 PHE A C 1
ATOM 690 O O . PHE A 1 86 ? 4.023 32.406 -6.609 1 46.31 86 PHE A O 1
ATOM 697 N N . SER A 1 87 ? 5.594 31.078 -5.625 1 48.47 87 SER A N 1
ATOM 698 C CA . SER A 1 87 ? 5.773 32.188 -4.695 1 48.47 87 SER A CA 1
ATOM 699 C C . SER A 1 87 ? 6.395 33.406 -5.395 1 48.47 87 SER A C 1
ATOM 701 O O . SER A 1 87 ? 6.227 34.531 -4.945 1 48.47 87 SER A O 1
ATOM 703 N N . ARG A 1 88 ? 7.191 33.062 -6.465 1 51.19 88 ARG A N 1
ATOM 704 C CA . ARG A 1 88 ? 7.934 34.188 -6.996 1 51.19 88 ARG A CA 1
ATOM 705 C C . ARG A 1 88 ? 7.023 35.125 -7.793 1 51.19 88 ARG A C 1
ATOM 707 O O . ARG A 1 88 ? 7.352 36.281 -8 1 51.19 88 ARG A O 1
ATOM 714 N N . LEU A 1 89 ? 5.973 34.625 -8.406 1 51.88 89 LEU A N 1
ATOM 715 C CA . LEU A 1 89 ? 5.305 35.531 -9.336 1 51.88 89 LEU A CA 1
ATOM 716 C C . LEU A 1 89 ? 4.473 36.562 -8.586 1 51.88 89 LEU A C 1
ATOM 718 O O . LEU A 1 89 ? 4.078 37.594 -9.156 1 51.88 89 LEU A O 1
ATOM 722 N N . PHE A 1 90 ? 3.881 36.312 -7.383 1 54.38 90 PHE A N 1
ATOM 723 C CA . PHE A 1 90 ? 3.02 37.344 -6.812 1 54.38 90 PHE A CA 1
ATOM 724 C C . PHE A 1 90 ? 3.826 38.312 -5.957 1 54.38 90 PHE A C 1
ATOM 726 O O . PHE A 1 90 ? 3.26 39.062 -5.164 1 54.38 90 PHE A O 1
ATOM 733 N N . LYS A 1 91 ? 5.211 38.188 -6.133 1 44.41 91 LYS A N 1
ATOM 734 C CA . LYS A 1 91 ? 5.871 39.406 -5.652 1 44.41 91 LYS A CA 1
ATOM 735 C C . LYS A 1 91 ? 5.816 40.5 -6.699 1 44.41 91 LYS A C 1
ATOM 737 O O . LYS A 1 91 ? 5.836 40.25 -7.902 1 44.41 91 LYS A O 1
ATOM 742 N N . MET B 1 1 ? -13.828 -39.875 -1.363 1 34.56 1 MET B N 1
ATOM 743 C CA . MET B 1 1 ? -13.141 -39.125 -0.341 1 34.56 1 MET B CA 1
ATOM 744 C C . MET B 1 1 ? -13.023 -37.656 -0.757 1 34.56 1 MET B C 1
ATOM 746 O O . MET B 1 1 ? -12.422 -37.344 -1.788 1 34.56 1 MET B O 1
ATOM 750 N N . ASP B 1 2 ? -14.133 -36.906 -0.634 1 36.94 2 ASP B N 1
ATOM 751 C CA . ASP B 1 2 ? -14.359 -35.5 -0.942 1 36.94 2 ASP B CA 1
ATOM 752 C C . ASP B 1 2 ? -13.273 -34.594 -0.316 1 36.94 2 ASP B C 1
ATOM 754 O O . ASP B 1 2 ? -13.211 -34.469 0.907 1 36.94 2 ASP B O 1
ATOM 758 N N . GLU B 1 3 ? -12 -34.812 -0.66 1 34.84 3 GLU B N 1
ATOM 759 C CA . GLU B 1 3 ? -10.977 -33.844 -0.228 1 34.84 3 GLU B CA 1
ATOM 760 C C . GLU B 1 3 ? -11.445 -32.406 -0.398 1 34.84 3 GLU B C 1
ATOM 762 O O . GLU B 1 3 ? -11.477 -31.891 -1.515 1 34.84 3 GLU B O 1
ATOM 767 N N . ARG B 1 4 ? -12.578 -32.062 0.11 1 40.03 4 ARG B N 1
ATOM 768 C CA . ARG B 1 4 ? -12.812 -30.625 0.3 1 40.03 4 ARG B CA 1
ATOM 769 C C . ARG B 1 4 ? -11.547 -29.922 0.803 1 40.03 4 ARG B C 1
ATOM 771 O O . ARG B 1 4 ? -11.219 -30 1.988 1 40.03 4 ARG B O 1
ATOM 778 N N . LYS B 1 5 ? -10.398 -30.047 0.023 1 40.81 5 LYS B N 1
ATOM 779 C CA . LYS B 1 5 ? -9.258 -29.188 0.337 1 40.81 5 LYS B CA 1
ATOM 780 C C . LYS B 1 5 ? -9.727 -27.875 0.954 1 40.81 5 LYS B C 1
ATOM 782 O O . LYS B 1 5 ? -10.438 -27.094 0.314 1 40.81 5 LYS B O 1
ATOM 787 N N . ASN B 1 6 ? -10.109 -27.812 2.055 1 45.75 6 ASN B N 1
ATOM 788 C CA . ASN B 1 6 ? -10.344 -26.625 2.869 1 45.75 6 ASN B CA 1
ATOM 789 C C . ASN B 1 6 ? -9.383 -25.5 2.502 1 45.75 6 ASN B C 1
ATOM 791 O O . ASN B 1 6 ? -8.234 -25.484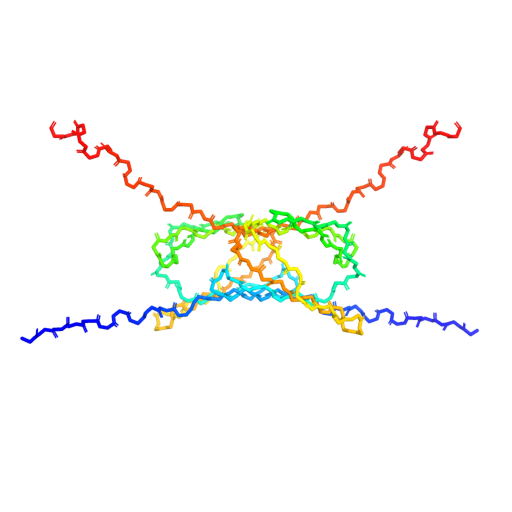 2.963 1 45.75 6 ASN B O 1
ATOM 795 N N . LEU B 1 7 ? -9.2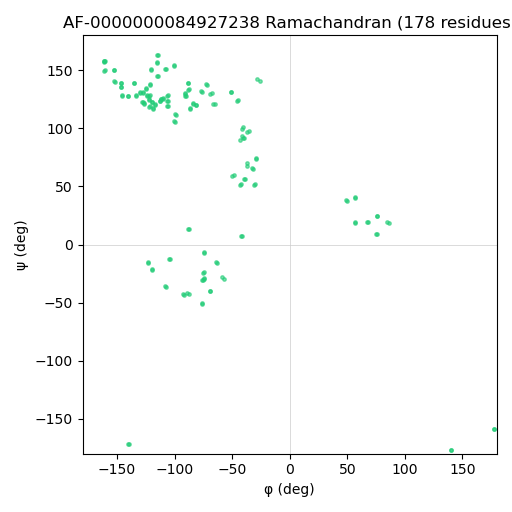89 -25.188 1.276 1 47.97 7 LEU B N 1
ATOM 796 C CA . LEU B 1 7 ? -8.469 -24.047 0.873 1 47.97 7 LEU B CA 1
ATOM 797 C C . LEU B 1 7 ? -8.57 -22.922 1.894 1 47.97 7 LEU B C 1
ATOM 799 O O . LEU B 1 7 ? -9.625 -22.297 2.037 1 47.97 7 LEU B O 1
ATOM 803 N N . LYS B 1 8 ? -8.023 -23.141 3.01 1 54.06 8 LYS B N 1
ATOM 804 C CA . LYS B 1 8 ? -7.914 -22.094 4.031 1 54.06 8 LYS B CA 1
ATOM 805 C C . LYS B 1 8 ? -7.57 -20.75 3.406 1 54.06 8 LYS B C 1
ATOM 807 O O . LYS B 1 8 ? -6.57 -20.625 2.695 1 54.06 8 LYS B O 1
ATOM 812 N N . SER B 1 9 ? -8.578 -20.094 3.131 1 64.31 9 SER B N 1
ATOM 813 C CA . SER B 1 9 ? -8.359 -18.75 2.617 1 64.31 9 SER B CA 1
ATOM 814 C C . SER B 1 9 ? -7.25 -18.031 3.379 1 64.31 9 SER B C 1
ATOM 816 O O . SER B 1 9 ? -7.273 -17.969 4.609 1 64.31 9 SER B O 1
ATOM 818 N N . LYS B 1 10 ? -6.043 -18.016 2.809 1 76.75 10 LYS B N 1
ATOM 819 C CA . LYS B 1 10 ? -4.953 -17.281 3.457 1 76.75 10 LYS B CA 1
ATOM 820 C C . LYS B 1 10 ? -5.371 -15.859 3.803 1 76.75 10 LYS B C 1
ATOM 822 O O . LYS B 1 10 ? -6.074 -15.203 3.029 1 76.75 10 LYS B O 1
ATOM 827 N N . ILE B 1 11 ? -5.047 -15.602 5.074 1 87.12 11 ILE B N 1
ATOM 828 C CA . ILE B 1 11 ? -5.324 -14.242 5.512 1 87.12 11 ILE B CA 1
ATOM 829 C C . ILE B 1 11 ? -4.41 -13.266 4.773 1 87.12 11 ILE B C 1
ATOM 831 O O . ILE B 1 11 ? -3.189 -13.438 4.762 1 87.12 11 ILE B O 1
ATOM 835 N N . HIS B 1 12 ? -4.98 -12.32 4.039 1 94.62 12 HIS B N 1
ATOM 836 C CA . HIS B 1 12 ? -4.203 -11.328 3.309 1 94.62 12 HIS B CA 1
ATOM 837 C C . HIS B 1 12 ? -3.934 -10.094 4.168 1 94.62 12 HIS B C 1
ATOM 839 O O . HIS B 1 12 ? -4.855 -9.547 4.777 1 94.62 12 HIS B O 1
ATOM 845 N N . SER B 1 13 ? -2.736 -9.797 4.199 1 97 13 SER B N 1
ATOM 846 C CA . SER B 1 13 ? -2.326 -8.562 4.867 1 97 13 SER B CA 1
ATOM 847 C C . SER B 1 13 ? -1.034 -8.016 4.273 1 97 13 SER B C 1
ATOM 849 O O . SER B 1 13 ? -0.226 -8.766 3.725 1 97 13 SER B O 1
ATOM 851 N N . VAL B 1 14 ? -0.901 -6.73 4.328 1 97.88 14 VAL B N 1
ATOM 852 C CA . VAL B 1 14 ? 0.303 -6.043 3.875 1 97.88 14 VAL B CA 1
ATOM 853 C C . VAL B 1 14 ? 0.824 -5.129 4.984 1 97.88 14 VAL B C 1
ATOM 855 O O . VAL B 1 14 ? 0.059 -4.367 5.578 1 97.88 14 VAL B O 1
ATOM 858 N N . LEU B 1 15 ? 2.082 -5.227 5.25 1 98.31 15 LEU B N 1
ATOM 859 C CA . LEU B 1 15 ? 2.738 -4.324 6.188 1 98.31 15 LEU B CA 1
ATOM 860 C C . LEU B 1 15 ? 3.887 -3.58 5.516 1 98.31 15 LEU B C 1
ATOM 862 O O . LEU B 1 15 ? 4.82 -4.203 5.004 1 98.31 15 LEU B O 1
ATOM 866 N N . ILE B 1 16 ? 3.783 -2.316 5.469 1 98.06 16 ILE B N 1
ATOM 867 C CA . ILE B 1 16 ? 4.867 -1.466 4.984 1 98.06 16 ILE B CA 1
ATOM 868 C C . ILE B 1 16 ? 5.531 -0.755 6.16 1 98.06 16 ILE B C 1
ATOM 870 O O . ILE B 1 16 ? 4.848 -0.141 6.984 1 98.06 16 ILE B O 1
ATOM 874 N N . GLU B 1 17 ? 6.844 -0.878 6.203 1 97.06 17 GLU B N 1
ATOM 875 C CA . GLU B 1 17 ? 7.602 -0.215 7.258 1 97.06 17 GLU B CA 1
ATOM 876 C C . GLU B 1 17 ? 8.594 0.788 6.68 1 97.06 17 GLU B C 1
ATOM 878 O O . GLU B 1 17 ? 9.539 0.404 5.992 1 97.06 17 GLU B O 1
ATOM 883 N N . ASN B 1 18 ? 8.43 2.043 6.969 1 94.25 18 ASN B N 1
ATOM 884 C CA . ASN B 1 18 ? 9.289 3.178 6.637 1 94.25 18 ASN B CA 1
ATOM 885 C C . ASN B 1 18 ? 9.508 3.289 5.133 1 94.25 18 ASN B C 1
ATOM 887 O O . ASN B 1 18 ? 10.562 3.762 4.688 1 94.25 18 ASN B O 1
ATOM 891 N N . ARG B 1 19 ? 8.664 2.678 4.359 1 95.5 19 ARG B N 1
ATOM 892 C CA . ARG B 1 19 ? 8.727 2.664 2.904 1 95.5 19 ARG B CA 1
ATOM 893 C C . ARG B 1 19 ? 9.953 1.891 2.42 1 95.5 19 ARG B C 1
ATOM 895 O O . ARG B 1 19 ? 10.414 2.088 1.294 1 95.5 19 ARG B O 1
ATOM 902 N N . GLU B 1 20 ? 10.5 1.058 3.291 1 96.75 20 GLU B N 1
ATOM 903 C CA . GLU B 1 20 ? 11.734 0.358 2.947 1 96.75 20 GLU B CA 1
ATOM 904 C C . GLU B 1 20 ? 11.531 -1.155 2.965 1 96.75 20 GLU B C 1
ATOM 906 O O . GLU B 1 20 ? 12.352 -1.901 2.428 1 96.75 20 GLU B O 1
ATOM 911 N N . LYS B 1 21 ? 10.562 -1.51 3.643 1 97.75 21 LYS B N 1
ATOM 912 C CA . LYS B 1 21 ? 10.242 -2.93 3.766 1 97.75 21 LYS B CA 1
ATOM 913 C C . LYS B 1 21 ? 8.75 -3.178 3.596 1 97.75 21 LYS B C 1
ATOM 915 O O . LYS B 1 21 ? 7.926 -2.414 4.105 1 97.75 21 LYS B O 1
ATOM 920 N N . ILE B 1 22 ? 8.414 -4.203 2.908 1 98 22 ILE B N 1
ATOM 921 C CA . ILE B 1 22 ? 7.016 -4.605 2.805 1 98 22 ILE B CA 1
ATOM 922 C C . ILE B 1 22 ? 6.891 -6.109 3.039 1 98 22 ILE B C 1
ATOM 924 O O . ILE B 1 22 ? 7.691 -6.891 2.525 1 98 22 ILE B O 1
ATOM 928 N N . THR B 1 23 ? 6.031 -6.484 3.92 1 97.88 23 THR B N 1
ATOM 929 C CA . THR B 1 23 ? 5.684 -7.875 4.191 1 97.88 23 THR B CA 1
ATOM 930 C C . THR B 1 23 ? 4.266 -8.18 3.715 1 97.88 23 THR B C 1
ATOM 932 O O . THR B 1 23 ? 3.318 -7.488 4.094 1 97.88 23 THR B O 1
ATOM 935 N N . ILE B 1 24 ? 4.094 -9.172 2.908 1 97.44 24 ILE B N 1
ATOM 936 C CA . ILE B 1 24 ? 2.785 -9.523 2.371 1 97.44 24 ILE B CA 1
ATOM 937 C C . ILE B 1 24 ? 2.449 -10.969 2.732 1 97.44 24 ILE B C 1
ATOM 939 O O . ILE B 1 24 ? 3.248 -11.875 2.492 1 97.44 24 ILE B O 1
ATOM 943 N N . ASN B 1 25 ? 1.321 -11.133 3.354 1 95.88 25 ASN B N 1
ATOM 944 C CA . ASN B 1 25 ? 0.802 -12.469 3.648 1 95.88 25 ASN B CA 1
ATOM 945 C C . ASN B 1 25 ? -0.277 -12.883 2.652 1 95.88 25 ASN B C 1
ATOM 947 O O . ASN B 1 25 ? -0.941 -12.023 2.061 1 95.88 25 ASN B O 1
ATOM 951 N N . GLY B 1 26 ? -0.414 -14.219 2.498 1 94.06 26 GLY B N 1
ATOM 952 C CA . GLY B 1 26 ? -1.488 -14.742 1.666 1 94.06 26 GLY B CA 1
ATOM 953 C C . GLY B 1 26 ? -1.13 -14.789 0.192 1 94.06 26 GLY B C 1
ATOM 954 O O . GLY B 1 26 ? -2.014 -14.805 -0.667 1 94.06 26 GLY B O 1
ATOM 955 N N . VAL B 1 27 ? 0.157 -14.758 -0.113 1 95.25 27 VAL B N 1
ATOM 956 C CA . VAL B 1 27 ? 0.608 -14.766 -1.501 1 95.25 27 VAL B CA 1
ATOM 957 C C . VAL B 1 27 ? 0.499 -16.188 -2.066 1 95.25 27 VAL B C 1
ATOM 959 O O . VAL B 1 27 ? 0.944 -17.141 -1.438 1 95.25 27 VAL B O 1
ATOM 962 N N . ASP B 1 28 ? -0.068 -16.234 -3.205 1 93.25 28 ASP B N 1
ATOM 963 C CA . ASP B 1 28 ? -0.196 -17.516 -3.906 1 93.25 28 ASP B CA 1
ATOM 964 C C . ASP B 1 28 ? 1.025 -17.781 -4.781 1 93.25 28 ASP B C 1
ATOM 966 O O . ASP B 1 28 ? 1.496 -18.922 -4.867 1 93.25 28 ASP B O 1
ATOM 970 N N . ASP B 1 29 ? 1.437 -16.688 -5.445 1 93.75 29 ASP B N 1
ATOM 971 C CA . ASP B 1 29 ? 2.531 -16.859 -6.395 1 93.75 29 ASP B CA 1
ATOM 972 C C . ASP B 1 29 ? 3.197 -15.523 -6.719 1 93.75 29 ASP B C 1
ATOM 974 O O . ASP B 1 29 ? 2.621 -14.461 -6.469 1 93.75 29 ASP B O 1
ATOM 978 N N . VAL B 1 30 ? 4.418 -15.656 -7.168 1 96.25 30 VAL B N 1
ATOM 979 C CA . VAL B 1 30 ? 5.113 -14.484 -7.699 1 96.25 30 VAL B CA 1
ATOM 980 C C . VAL B 1 30 ? 5.039 -14.492 -9.227 1 96.25 30 VAL B C 1
ATOM 982 O O . VAL B 1 30 ? 5.617 -15.359 -9.883 1 96.25 30 VAL B O 1
ATOM 985 N N . GLU B 1 31 ? 4.324 -13.57 -9.781 1 94.81 31 GLU B N 1
ATOM 986 C CA . GLU B 1 31 ? 4.129 -13.516 -11.227 1 94.81 31 GLU B CA 1
ATOM 987 C C . GLU B 1 31 ? 5.371 -12.977 -11.93 1 94.81 31 GLU B C 1
ATOM 989 O O . GLU B 1 31 ? 5.812 -13.539 -12.938 1 94.81 31 GLU B O 1
ATOM 994 N N . SER B 1 32 ? 5.895 -11.859 -11.5 1 96.5 32 SER B N 1
ATOM 995 C CA . SER B 1 32 ? 7.086 -11.242 -12.086 1 96.5 32 SER B CA 1
ATOM 996 C C . SER B 1 32 ? 7.715 -10.234 -11.133 1 96.5 32 SER B C 1
ATOM 998 O O . SER B 1 32 ? 7.035 -9.703 -10.25 1 96.5 32 SER B O 1
ATOM 1000 N N . PHE B 1 33 ? 9.07 -10.102 -11.242 1 97.44 33 PHE B N 1
ATOM 1001 C CA . PHE B 1 33 ? 9.711 -9.086 -10.414 1 97.44 33 PHE B CA 1
ATOM 1002 C C . PHE B 1 33 ? 10.984 -8.57 -11.062 1 97.44 33 PHE B C 1
ATOM 1004 O O . PHE B 1 33 ? 11.672 -9.312 -11.773 1 97.44 33 PHE B O 1
ATOM 1011 N N . ASP B 1 34 ? 11.117 -7.254 -10.922 1 97.88 34 ASP B N 1
ATOM 1012 C CA . ASP B 1 34 ? 12.375 -6.566 -11.195 1 97.88 34 ASP B CA 1
ATOM 1013 C C . ASP B 1 34 ? 12.641 -5.473 -10.156 1 97.88 34 ASP B C 1
ATOM 1015 O O . ASP B 1 34 ? 11.953 -5.402 -9.141 1 97.88 34 ASP B O 1
ATOM 1019 N N . GLU B 1 35 ? 13.633 -4.723 -10.414 1 97.88 35 GLU B N 1
ATOM 1020 C CA . GLU B 1 35 ? 14.07 -3.789 -9.383 1 97.88 35 GLU B CA 1
ATOM 1021 C C . GLU B 1 35 ? 13.102 -2.613 -9.266 1 97.88 35 GLU B C 1
ATOM 1023 O O . GLU B 1 35 ? 13.195 -1.822 -8.32 1 97.88 35 GLU B O 1
ATOM 1028 N N . ASN B 1 36 ? 12.102 -2.469 -10.125 1 98.44 36 ASN B N 1
ATOM 1029 C CA . ASN B 1 36 ? 11.188 -1.333 -10.086 1 98.44 36 ASN B CA 1
ATOM 1030 C C . ASN B 1 36 ? 9.742 -1.787 -9.945 1 98.44 36 ASN B C 1
ATOM 1032 O O . ASN B 1 36 ? 8.859 -0.988 -9.617 1 98.44 36 ASN B O 1
ATOM 1036 N N . ASN B 1 37 ? 9.508 -3.113 -10.211 1 98.12 37 ASN B N 1
ATOM 1037 C CA . ASN B 1 37 ? 8.148 -3.646 -10.211 1 98.12 37 ASN B CA 1
ATOM 1038 C C . ASN B 1 37 ? 8.109 -5.082 -9.695 1 98.12 37 ASN B C 1
ATOM 1040 O O . ASN B 1 37 ? 8.844 -5.941 -10.188 1 98.12 37 ASN B O 1
ATOM 1044 N N . ILE B 1 38 ? 7.27 -5.375 -8.734 1 98.31 38 ILE B N 1
ATOM 1045 C CA . ILE B 1 38 ? 6.973 -6.738 -8.305 1 98.31 38 ILE B CA 1
ATOM 1046 C C . ILE B 1 38 ? 5.477 -7.012 -8.445 1 98.31 38 ILE B C 1
ATOM 1048 O O . ILE B 1 38 ? 4.648 -6.223 -7.988 1 98.31 38 ILE B O 1
ATOM 1052 N N . ILE B 1 39 ? 5.129 -8.094 -9.109 1 97.81 39 ILE B N 1
ATOM 1053 C CA . ILE B 1 39 ? 3.74 -8.492 -9.312 1 97.81 39 ILE B CA 1
ATOM 1054 C C . ILE B 1 39 ? 3.484 -9.836 -8.633 1 97.81 39 ILE B C 1
ATOM 1056 O O . ILE B 1 39 ? 4.125 -10.836 -8.961 1 97.81 39 ILE B O 1
ATOM 1060 N N . LEU B 1 40 ? 2.559 -9.844 -7.719 1 97.31 40 LEU B N 1
ATOM 1061 C CA . LEU B 1 40 ? 2.195 -11.031 -6.957 1 97.31 40 LEU B CA 1
ATOM 1062 C C . LEU B 1 40 ? 0.76 -11.453 -7.254 1 97.31 40 LEU B C 1
ATOM 1064 O O . LEU B 1 40 ? -0.045 -10.641 -7.719 1 97.31 40 LEU B O 1
ATOM 1068 N N . ILE B 1 41 ? 0.552 -12.672 -7.02 1 94.75 41 ILE B N 1
ATOM 1069 C CA . ILE B 1 41 ? -0.815 -13.18 -7.059 1 94.75 41 ILE B CA 1
ATOM 1070 C C . ILE B 1 41 ? -1.31 -13.438 -5.637 1 94.75 41 ILE B C 1
ATOM 1072 O O . ILE B 1 41 ? -0.693 -14.203 -4.887 1 94.75 41 ILE B O 1
ATOM 1076 N N . VAL B 1 42 ? -2.352 -12.758 -5.273 1 93.19 42 VAL B N 1
ATOM 1077 C CA . VAL B 1 42 ? -2.994 -12.891 -3.969 1 93.19 42 VAL B CA 1
ATOM 1078 C C . VAL B 1 42 ? -4.492 -13.133 -4.152 1 93.19 42 VAL B C 1
ATOM 1080 O O . VAL B 1 42 ? -5.188 -12.305 -4.75 1 93.19 42 VAL B O 1
ATOM 1083 N N . ASN B 1 43 ? -4.93 -14.266 -3.578 1 89.06 43 ASN B N 1
ATOM 1084 C CA . ASN B 1 43 ? -6.336 -14.625 -3.73 1 89.06 43 ASN B CA 1
ATOM 1085 C C . ASN B 1 43 ? -6.781 -14.531 -5.188 1 89.06 43 ASN B C 1
ATOM 1087 O O . ASN B 1 43 ? -7.824 -13.945 -5.488 1 89.06 43 ASN B O 1
ATOM 1091 N N . ASN B 1 44 ? -5.941 -14.906 -6.016 1 86.19 44 ASN B N 1
ATOM 1092 C CA . ASN B 1 44 ? -6.18 -15.039 -7.449 1 86.19 44 ASN B CA 1
ATOM 1093 C C . ASN B 1 44 ? -6.219 -13.68 -8.141 1 86.19 44 ASN B C 1
ATOM 1095 O O . ASN B 1 44 ? -6.699 -13.562 -9.273 1 86.19 44 ASN B O 1
ATOM 1099 N N . GLU B 1 45 ? -5.91 -12.703 -7.555 1 89.81 45 GLU B N 1
ATOM 1100 C CA . GLU B 1 45 ? -5.816 -11.359 -8.117 1 89.81 45 GLU B CA 1
ATOM 1101 C C . GLU B 1 45 ? -4.375 -10.859 -8.109 1 89.81 45 GLU B C 1
ATOM 1103 O O . GLU B 1 45 ? -3.535 -11.391 -7.379 1 89.81 45 GLU B O 1
ATOM 1108 N N . LEU B 1 46 ? -4.125 -9.789 -8.914 1 96.06 46 LEU B N 1
ATOM 1109 C CA . LEU B 1 46 ? -2.775 -9.242 -8.984 1 96.06 46 LEU B CA 1
ATOM 1110 C C . LEU B 1 46 ? -2.559 -8.188 -7.906 1 96.06 46 LEU B C 1
ATOM 1112 O O . LEU B 1 46 ? -3.457 -7.391 -7.621 1 96.06 46 LEU B O 1
ATOM 1116 N N . LEU B 1 47 ? -1.462 -8.234 -7.34 1 97.12 47 LEU B N 1
ATOM 1117 C CA . LEU B 1 47 ? -0.939 -7.172 -6.492 1 97.12 47 LEU B CA 1
ATOM 1118 C C . LEU B 1 47 ? 0.372 -6.625 -7.047 1 97.12 47 LEU B C 1
ATOM 1120 O O . LEU B 1 47 ? 1.339 -7.371 -7.215 1 97.12 47 LEU B O 1
ATOM 1124 N N . ILE B 1 48 ? 0.388 -5.277 -7.309 1 98.12 48 ILE B N 1
ATOM 1125 C CA . ILE B 1 48 ? 1.534 -4.656 -7.961 1 98.12 48 ILE B CA 1
ATOM 1126 C C . ILE B 1 48 ? 2.238 -3.717 -6.984 1 98.12 48 ILE B C 1
ATOM 1128 O O . ILE B 1 48 ? 1.617 -2.811 -6.426 1 98.12 48 ILE B O 1
ATOM 1132 N N . ILE B 1 49 ? 3.506 -3.961 -6.781 1 98.38 49 ILE B N 1
ATOM 1133 C CA . ILE B 1 49 ? 4.34 -3.096 -5.953 1 98.38 49 ILE B CA 1
ATOM 1134 C C . ILE B 1 49 ? 5.363 -2.373 -6.828 1 98.38 49 ILE B C 1
ATOM 1136 O O . ILE B 1 49 ? 6.09 -3.008 -7.594 1 98.38 49 ILE B O 1
ATOM 1140 N N . LYS B 1 50 ? 5.395 -1.089 -6.754 1 98.12 50 LYS B N 1
ATOM 1141 C CA . LYS B 1 50 ? 6.352 -0.284 -7.508 1 98.12 50 LYS B CA 1
ATOM 1142 C C . LYS B 1 50 ? 7.316 0.438 -6.574 1 98.12 50 LYS B C 1
ATOM 1144 O O . LYS B 1 50 ? 6.934 0.867 -5.484 1 98.12 50 LYS B O 1
ATOM 1149 N N . GLY B 1 51 ? 8.555 0.539 -7.086 1 97.88 51 GLY B N 1
ATOM 1150 C CA . GLY B 1 51 ? 9.562 1.206 -6.281 1 97.88 51 GLY B CA 1
ATOM 1151 C C . GLY B 1 51 ? 10.938 1.207 -6.934 1 97.88 51 GLY B C 1
ATOM 1152 O O . GLY B 1 51 ? 11.047 1.223 -8.164 1 97.88 51 GLY B O 1
ATOM 1153 N N . PHE B 1 52 ? 11.836 1.393 -6.066 1 97.81 52 PHE B N 1
ATOM 1154 C CA . PHE B 1 52 ? 13.234 1.428 -6.496 1 97.81 52 PHE B CA 1
ATOM 1155 C C . PHE B 1 52 ? 14.062 0.416 -5.719 1 97.81 52 PHE B C 1
ATOM 1157 O O . PHE B 1 52 ? 13.93 0.303 -4.5 1 97.81 52 PHE B O 1
ATOM 1164 N N . ASP B 1 53 ? 14.898 -0.323 -6.527 1 98.19 53 ASP B N 1
ATOM 1165 C CA . ASP B 1 53 ? 15.805 -1.315 -5.957 1 98.19 53 ASP B CA 1
ATOM 1166 C C . ASP B 1 53 ? 15.039 -2.35 -5.133 1 98.19 53 ASP B C 1
ATOM 1168 O O . ASP B 1 53 ? 15.445 -2.686 -4.02 1 98.19 53 ASP B O 1
ATOM 1172 N N . LEU B 1 54 ? 13.93 -2.732 -5.637 1 98.06 54 LEU B N 1
ATOM 1173 C CA . LEU B 1 54 ? 13.109 -3.73 -4.965 1 98.06 54 LEU B CA 1
ATOM 1174 C C . LEU B 1 54 ? 13.742 -5.117 -5.066 1 98.06 54 LEU B C 1
ATOM 1176 O O . LEU B 1 54 ? 14.266 -5.484 -6.117 1 98.06 54 LEU B O 1
ATOM 1180 N N . ARG B 1 55 ? 13.695 -5.832 -3.938 1 97.88 55 ARG B N 1
ATOM 1181 C CA . ARG B 1 55 ? 14.211 -7.199 -3.893 1 97.88 55 ARG B CA 1
ATOM 1182 C C . ARG B 1 55 ? 13.398 -8.062 -2.936 1 97.88 55 ARG B C 1
ATOM 1184 O O . ARG B 1 55 ? 13.078 -7.633 -1.822 1 97.88 55 ARG B O 1
ATOM 1191 N N . ILE B 1 56 ? 13.141 -9.195 -3.43 1 97.56 56 ILE B N 1
ATOM 1192 C CA . ILE B 1 56 ? 12.508 -10.164 -2.543 1 97.56 56 ILE B CA 1
ATOM 1193 C C . ILE B 1 56 ? 13.562 -10.828 -1.668 1 97.56 56 ILE B C 1
ATOM 1195 O O . ILE B 1 56 ? 14.477 -11.484 -2.176 1 97.56 56 ILE B O 1
ATOM 1199 N N . ASN B 1 57 ? 13.398 -10.672 -0.439 1 95.69 57 ASN B N 1
ATOM 1200 C CA . ASN B 1 57 ? 14.406 -11.188 0.486 1 95.69 57 ASN B CA 1
ATOM 1201 C C . ASN B 1 57 ? 14.062 -12.602 0.956 1 95.69 57 ASN B C 1
ATOM 1203 O O . ASN B 1 57 ? 14.961 -13.398 1.236 1 95.69 57 ASN B O 1
ATOM 1207 N N . LYS B 1 58 ? 12.859 -12.797 1.238 1 93.06 58 LYS B N 1
ATOM 1208 C CA . LYS B 1 58 ? 12.422 -14.078 1.788 1 93.06 58 LYS B CA 1
ATOM 1209 C C . LYS B 1 58 ? 11.016 -14.43 1.323 1 93.06 58 LYS B C 1
ATOM 1211 O O . LYS B 1 58 ? 10.156 -13.555 1.222 1 93.06 58 LYS B O 1
ATOM 1216 N N . ILE B 1 59 ? 10.891 -15.648 1.025 1 91.56 59 ILE B N 1
ATOM 1217 C CA . ILE B 1 59 ? 9.57 -16.188 0.697 1 91.56 59 ILE B CA 1
ATOM 1218 C C . ILE B 1 59 ? 9.281 -17.406 1.566 1 91.56 59 ILE B C 1
ATOM 1220 O O . ILE B 1 59 ? 10.102 -18.328 1.654 1 91.56 59 ILE B O 1
ATOM 1224 N N . ASN B 1 60 ? 8.281 -17.375 2.299 1 91.19 60 ASN B N 1
ATOM 1225 C CA . ASN B 1 60 ? 7.793 -18.531 3.033 1 91.19 60 ASN B CA 1
ATOM 1226 C C . ASN B 1 60 ? 6.621 -19.203 2.316 1 91.19 60 ASN B C 1
ATOM 1228 O O . ASN B 1 60 ? 5.492 -18.703 2.371 1 91.19 60 ASN B O 1
ATOM 1232 N N . THR B 1 61 ? 6.875 -20.266 1.753 1 84.75 61 THR B N 1
ATOM 1233 C CA . THR B 1 61 ? 5.875 -20.891 0.898 1 84.75 61 THR B CA 1
ATOM 1234 C C . THR B 1 61 ? 4.777 -21.531 1.737 1 84.75 61 THR B C 1
ATOM 1236 O O . THR B 1 61 ? 3.652 -21.719 1.264 1 84.75 61 THR B O 1
ATOM 1239 N N . GLU B 1 62 ? 5.113 -21.875 3.02 1 82.12 62 GLU B N 1
ATOM 1240 C CA . GLU B 1 62 ? 4.133 -22.516 3.891 1 82.12 62 GLU B CA 1
ATOM 1241 C C . GLU B 1 62 ? 3.018 -21.547 4.277 1 82.12 62 GLU B C 1
ATOM 1243 O O . GLU B 1 62 ? 1.835 -21.891 4.188 1 82.12 62 GLU B O 1
ATOM 1248 N N . THR B 1 63 ? 3.297 -20.344 4.551 1 81.25 63 THR B N 1
ATOM 1249 C CA . THR B 1 63 ? 2.316 -19.359 4.984 1 81.25 63 THR B CA 1
ATOM 1250 C C . THR B 1 63 ? 1.969 -18.406 3.848 1 81.25 63 THR B C 1
ATOM 1252 O O . THR B 1 63 ? 1.001 -17.641 3.941 1 81.25 63 THR B O 1
ATOM 1255 N N . GLY B 1 64 ? 2.734 -18.453 2.824 1 91.44 64 GLY B N 1
ATOM 1256 C CA . GLY B 1 64 ? 2.553 -17.5 1.735 1 91.44 64 GLY B CA 1
ATOM 1257 C C . GLY B 1 64 ? 3.076 -16.109 2.059 1 91.44 64 GLY B C 1
ATOM 1258 O O . GLY B 1 64 ? 2.555 -15.117 1.554 1 91.44 64 GLY B O 1
ATOM 1259 N N . GLU B 1 65 ? 3.994 -16.016 2.951 1 94.94 65 GLU B N 1
ATOM 1260 C CA . GLU B 1 65 ? 4.559 -14.719 3.332 1 94.94 65 GLU B CA 1
ATOM 1261 C C . GLU B 1 65 ? 5.73 -14.344 2.432 1 94.94 65 GLU B C 1
ATOM 1263 O O . GLU B 1 65 ? 6.586 -15.18 2.137 1 94.94 65 GLU B O 1
ATOM 1268 N N . VAL B 1 66 ? 5.77 -13.133 1.944 1 97.25 66 VAL B N 1
ATOM 1269 C CA . VAL B 1 66 ? 6.848 -12.594 1.123 1 97.25 66 VAL B CA 1
ATOM 1270 C C . VAL B 1 66 ? 7.398 -11.328 1.765 1 97.25 66 VAL B C 1
ATOM 1272 O O . VAL B 1 66 ? 6.637 -10.422 2.121 1 97.25 66 VAL B O 1
ATOM 1275 N N . PHE B 1 67 ? 8.703 -11.281 1.928 1 98 67 PHE B N 1
ATOM 1276 C CA . PHE B 1 67 ? 9.391 -10.109 2.449 1 98 67 PHE B CA 1
ATOM 1277 C C . PHE B 1 67 ? 10.141 -9.383 1.338 1 98 67 PHE B C 1
ATOM 1279 O O . PHE B 1 67 ? 10.992 -9.969 0.669 1 98 67 PHE B O 1
ATOM 1286 N N . ILE B 1 68 ? 9.844 -8.133 1.156 1 98.25 68 ILE B N 1
ATOM 1287 C CA . ILE B 1 68 ? 10.445 -7.336 0.094 1 98.25 68 ILE B CA 1
ATOM 1288 C C . ILE B 1 68 ? 11.164 -6.12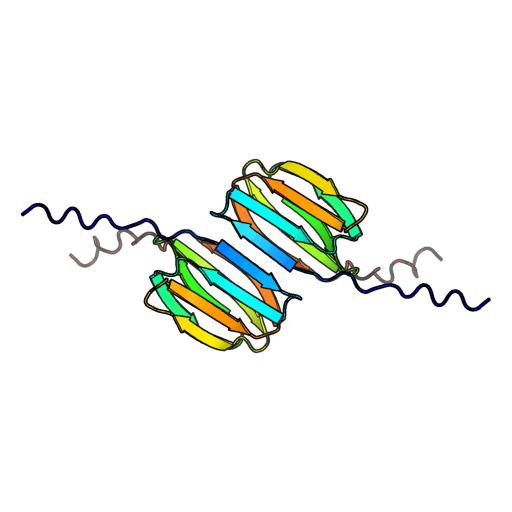9 0.698 1 98.25 68 ILE B C 1
ATOM 1290 O O . ILE B 1 68 ? 10.648 -5.484 1.612 1 98.25 68 ILE B O 1
ATOM 1294 N N . GLU B 1 69 ? 12.336 -5.871 0.158 1 98.19 69 GLU B N 1
ATOM 1295 C CA . GLU B 1 69 ? 13.102 -4.695 0.57 1 98.19 69 GLU B CA 1
ATOM 1296 C C . GLU B 1 69 ? 13.359 -3.766 -0.61 1 98.19 69 GLU B C 1
ATOM 1298 O O . GLU B 1 69 ? 13.461 -4.215 -1.754 1 98.19 69 GLU B O 1
ATOM 1303 N N . GLY B 1 70 ? 13.484 -2.445 -0.393 1 97.81 70 GLY B N 1
ATOM 1304 C CA . GLY B 1 70 ? 13.68 -1.373 -1.356 1 97.81 70 GLY B CA 1
ATOM 1305 C C . GLY B 1 70 ? 12.883 -0.127 -1.03 1 97.81 70 GLY B C 1
ATOM 1306 O O . GLY B 1 70 ? 12.297 -0.024 0.049 1 97.81 70 GLY B O 1
ATOM 1307 N N . GLN B 1 71 ? 12.945 0.826 -1.843 1 97.31 71 GLN B N 1
ATOM 1308 C CA . GLN B 1 71 ? 12.109 2.008 -1.672 1 97.31 71 GLN B CA 1
ATOM 1309 C C . GLN B 1 71 ? 10.742 1.811 -2.322 1 97.31 71 GLN B C 1
ATOM 1311 O O . GLN B 1 71 ? 10.648 1.675 -3.545 1 97.31 71 GLN B O 1
ATOM 1316 N N . ILE B 1 72 ? 9.703 1.834 -1.524 1 97.62 72 ILE B N 1
ATOM 1317 C CA . ILE B 1 72 ? 8.359 1.536 -2.008 1 97.62 72 ILE B CA 1
ATOM 1318 C C . ILE B 1 72 ? 7.672 2.826 -2.447 1 97.62 72 ILE B C 1
ATOM 1320 O O . ILE B 1 72 ? 7.633 3.805 -1.696 1 97.62 72 ILE B O 1
ATOM 1324 N N . TYR B 1 73 ? 7.113 2.791 -3.67 1 97.31 73 TYR B N 1
ATOM 1325 C CA . TYR B 1 73 ? 6.414 3.969 -4.176 1 97.31 73 TYR B CA 1
ATOM 1326 C C . TYR B 1 73 ? 4.906 3.748 -4.18 1 97.31 73 TYR B C 1
ATOM 1328 O O . TYR B 1 73 ? 4.141 4.664 -3.887 1 97.31 73 TYR B O 1
ATOM 1336 N N . SER B 1 74 ? 4.527 2.51 -4.496 1 97.75 74 SER B N 1
ATOM 1337 C CA . SER B 1 74 ? 3.086 2.307 -4.578 1 97.75 74 SER B CA 1
ATOM 1338 C C . SER B 1 74 ? 2.729 0.828 -4.484 1 97.75 74 SER B C 1
ATOM 1340 O O . SER B 1 74 ? 3.58 -0.037 -4.707 1 97.75 74 SER B O 1
ATOM 1342 N N . LEU B 1 75 ? 1.552 0.572 -4.109 1 98.06 75 LEU B N 1
ATOM 1343 C CA . LEU B 1 75 ? 0.873 -0.719 -4.082 1 98.06 75 LEU B CA 1
ATOM 1344 C C . LEU B 1 75 ? -0.496 -0.626 -4.75 1 98.06 75 LEU B C 1
ATOM 1346 O O . LEU B 1 75 ? -1.272 0.286 -4.457 1 98.06 75 LEU B O 1
ATOM 1350 N N . GLU B 1 76 ? -0.757 -1.575 -5.652 1 97.88 76 GLU B N 1
ATOM 1351 C CA . GLU B 1 76 ? -2.035 -1.543 -6.355 1 97.88 76 GLU B CA 1
ATOM 1352 C C . GLU B 1 76 ? -2.604 -2.947 -6.531 1 97.88 76 GLU B C 1
ATOM 1354 O O . GLU B 1 76 ? -1.897 -3.857 -6.973 1 97.88 76 GLU B O 1
ATOM 1359 N N . TYR B 1 77 ? -3.828 -3.002 -6.105 1 96.5 77 TYR B N 1
ATOM 1360 C CA . TYR B 1 77 ? -4.531 -4.246 -6.395 1 96.5 77 TYR B CA 1
ATOM 1361 C C . TYR B 1 77 ? -5.125 -4.227 -7.801 1 96.5 77 TYR B C 1
ATOM 1363 O O . TYR B 1 77 ? -5.828 -3.283 -8.172 1 96.5 77 TYR B O 1
ATOM 1371 N N . GLY B 1 78 ? -4.723 -5.148 -8.578 1 88.12 78 GLY B N 1
ATOM 1372 C CA . GLY B 1 78 ? -5.184 -5.215 -9.953 1 88.12 78 GLY B CA 1
ATOM 1373 C C . GLY B 1 78 ? -6.152 -6.355 -10.203 1 88.12 78 GLY B C 1
ATOM 1374 O O . GLY B 1 78 ? -6.305 -7.242 -9.367 1 88.12 78 GLY B O 1
ATOM 1375 N N . GLU B 1 79 ? -7.012 -6.004 -11.227 1 76.06 79 GLU B N 1
ATOM 1376 C CA . GLU B 1 79 ? -7.926 -7.07 -11.617 1 76.06 79 GLU B CA 1
ATOM 1377 C C . GLU B 1 79 ? -7.176 -8.211 -12.305 1 76.06 79 GLU B C 1
ATOM 1379 O O . GLU B 1 79 ? -6.121 -7.996 -12.906 1 76.06 79 GLU B O 1
ATOM 1384 N N . SER B 1 80 ? -7.488 -9.344 -11.758 1 63.44 80 SER B N 1
ATOM 1385 C CA . SER B 1 80 ? -6.934 -10.516 -12.422 1 63.44 80 SER B CA 1
ATOM 1386 C C . SER B 1 80 ? -7.102 -10.43 -13.938 1 63.44 80 SER B C 1
ATOM 1388 O O . SER B 1 80 ? -8.094 -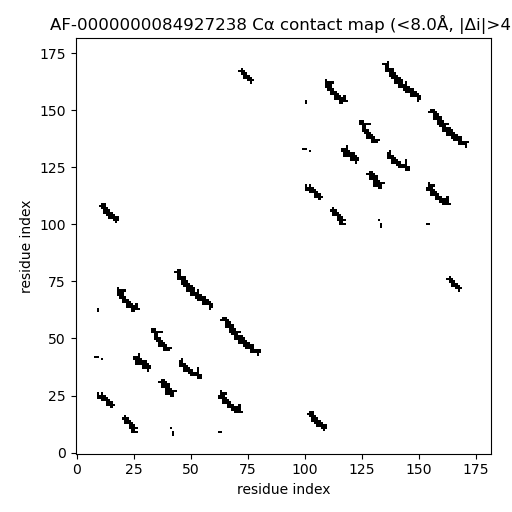9.883 -14.422 1 63.44 80 SER B O 1
ATOM 1390 N N . PRO B 1 81 ? -5.883 -10.547 -14.656 1 52.81 81 PRO B N 1
ATOM 1391 C CA . PRO B 1 81 ? -6.078 -10.602 -16.109 1 52.81 81 PRO B CA 1
ATOM 1392 C C . PRO B 1 81 ? -7.27 -11.477 -16.5 1 52.81 81 PRO B C 1
ATOM 1394 O O . PRO B 1 81 ? -7.477 -12.539 -15.922 1 52.81 81 PRO B O 1
ATOM 1397 N N . LYS B 1 82 ? -8.438 -10.773 -16.656 1 49.34 82 LYS B N 1
ATOM 1398 C CA . LYS B 1 82 ? -9.5 -11.609 -17.203 1 49.34 82 LYS B CA 1
ATOM 1399 C C . LYS B 1 82 ? -8.953 -12.594 -18.234 1 49.34 82 LYS B C 1
ATOM 1401 O O . LYS B 1 82 ? -8.117 -12.227 -19.062 1 49.34 82 LYS B O 1
ATOM 1406 N N . LYS B 1 83 ? -8.703 -13.797 -17.781 1 50.12 83 LYS B N 1
ATOM 1407 C CA . LYS B 1 83 ? -8.508 -14.734 -18.875 1 50.12 83 LYS B CA 1
ATOM 1408 C C . LYS B 1 83 ? -9.352 -14.359 -20.078 1 50.12 83 LYS B C 1
ATOM 1410 O O . LYS B 1 83 ? -10.578 -14.359 -20.016 1 50.12 83 LYS B O 1
ATOM 1415 N N . GLY B 1 84 ? -9.078 -13.234 -20.672 1 46.84 84 GLY B N 1
ATOM 1416 C CA . GLY B 1 84 ? -9.742 -12.914 -21.922 1 46.84 84 GLY B CA 1
ATOM 1417 C C . GLY B 1 84 ? -10.133 -14.148 -22.719 1 46.84 84 GLY B C 1
ATOM 1418 O O . GLY B 1 84 ? -9.617 -15.242 -22.469 1 46.84 84 GLY B O 1
ATOM 1419 N N . LEU B 1 85 ? -11.367 -14.031 -23.375 1 49.84 85 LEU B N 1
ATOM 1420 C CA . LEU B 1 85 ? -11.992 -14.852 -24.406 1 49.84 85 LEU B CA 1
ATOM 1421 C C . LEU B 1 85 ? -10.969 -15.258 -25.469 1 49.84 85 LEU B C 1
ATOM 1423 O O . LEU B 1 85 ? -11.344 -15.703 -26.547 1 49.84 85 LEU B O 1
ATOM 1427 N N . PHE B 1 86 ? -9.781 -14.945 -25.188 1 46.25 86 PHE B N 1
ATOM 1428 C CA . PHE B 1 86 ? -8.945 -15.336 -26.312 1 46.25 86 PHE B CA 1
ATOM 1429 C C . PHE B 1 86 ? -8.969 -16.844 -26.516 1 46.25 86 PHE B C 1
ATOM 1431 O O . PHE B 1 86 ? -8.242 -17.391 -27.359 1 46.25 86 PHE B O 1
ATOM 1438 N N . SER B 1 87 ? -9.461 -17.453 -25.422 1 47.97 87 SER B N 1
ATOM 1439 C CA . SER B 1 87 ? -9.492 -18.891 -25.625 1 47.97 87 SER B CA 1
ATOM 1440 C C . SER B 1 87 ? -10.32 -19.25 -26.859 1 47.97 87 SER B C 1
ATOM 1442 O O . SER B 1 87 ? -10.125 -20.312 -27.453 1 47.97 87 SER B O 1
ATOM 1444 N N . ARG B 1 88 ? -11.336 -18.328 -27.109 1 50.47 88 ARG B N 1
ATOM 1445 C CA . ARG B 1 88 ? -12.25 -18.797 -28.141 1 50.47 88 ARG B CA 1
ATOM 1446 C C . ARG B 1 88 ? -11.609 -18.703 -29.531 1 50.47 88 ARG B C 1
ATOM 1448 O O . ARG B 1 88 ? -12.07 -19.359 -30.469 1 50.47 88 ARG B O 1
ATOM 1455 N N . LEU B 1 89 ? -10.688 -17.766 -29.75 1 51.03 89 LEU B N 1
ATOM 1456 C CA . LEU B 1 89 ? -10.32 -17.594 -31.141 1 51.03 89 LEU B CA 1
ATOM 1457 C C . LEU B 1 89 ? -9.414 -18.719 -31.625 1 51.03 89 LEU B C 1
ATOM 1459 O O . LEU B 1 89 ? -9.219 -18.906 -32.812 1 51.03 89 LEU B O 1
ATOM 1463 N N . PHE B 1 90 ? -8.547 -19.375 -30.781 1 53.19 90 PHE B N 1
ATOM 1464 C CA . PHE B 1 90 ? -7.656 -20.359 -31.359 1 53.19 90 PHE B CA 1
ATOM 1465 C C . PHE B 1 90 ? -8.32 -21.734 -31.406 1 53.19 90 PHE B C 1
ATOM 1467 O O . PHE B 1 90 ? -7.645 -22.75 -31.578 1 53.19 90 PHE B O 1
ATOM 1474 N N . LYS B 1 91 ? -9.688 -21.703 -31.172 1 43.66 91 LYS B N 1
ATOM 1475 C CA . LYS B 1 91 ? -10.289 -22.938 -31.672 1 43.66 91 LYS B CA 1
ATOM 1476 C C . LYS B 1 91 ? -10.492 -22.891 -33.188 1 43.66 91 LYS B C 1
ATOM 1478 O O . LYS B 1 91 ? -10.734 -21.812 -33.75 1 43.66 91 LYS B O 1
#

Organism: Caldicellulosiruptor owensensis (strain ATCC 700167 / DSM 13100 / OL) (NCBI:txid632518)

Foldseek 3Di:
DPCPVPPVQQDWDWDDDPQFKIKTWQFPAWDDDDQAWTWTAHPQWIKIWGFGGKDWDDADNVGRMTMIGHRTDDIDTGGRPPPPPPVVPVD/DPCPVPPVQQDWDWDDDPQFKIKTWQFDAWPDDDQAWTWTAHPNWIKIWGFGGKDWDDADNVGRMTMIGHRTDDIDTGGRPPPPPPVVPVD

Radius of gyration: 19.5 Å; Cα contacts (8 Å, |Δi|>4): 423; chains: 2; bounding box: 34×78×58 Å

Secondary structure (DSSP, 8-state):
---------PPPEEEEETTTEEEEESEEEEEEE-SSEEEEEETTEEEEEEEEEEEEEEEETTTTEEEEEEEEEEEEEE------THHHHT-/---------PPPEEEEETTTEEEEESEEEEEEE-SSEEEEEETTEEEEEEEEEEEEEEEETTTTEEEEEEEEEEEEEE------THHHHT-

InterPro domains:
  IPR012504 Spore protein YabP [PIRSF011576] (5-91)
  IPR022476 Spore protein YabP/YqfC [PF07873] (9-83)
  IPR038705 YabP superfamily [G3DSA:2.60.40.2000] (21-77)